Protein AF-X1LCX6-F1 (afdb_monomer_lite)

Radius of gyration: 15.55 Å; chains: 1; bounding box: 38×21×38 Å

Sequence (72 aa):
DNTLFKLIRQHGLTREFPLIISTLKAFSQGKIKITKDKKVVDAEGNSIKGYNMTDEINELVKGEFDRELYLF

Organism: NCBI:txid412755

Foldseek 3Di:
DDPVVVVVVVVVVLQVVQVVVVVVVCDVVQQWDQDPVRFIAGSVRHTDPDDDCPVVSVVVSVVCVPDPDPPD

pLDDT: mean 87.57, std 15.79, range [41.84, 97.56]

Structure (mmCIF, N/CA/C/O backbone):
data_AF-X1LCX6-F1
#
_entry.id   AF-X1LCX6-F1
#
loop_
_atom_site.group_PDB
_atom_site.id
_atom_site.type_symbol
_atom_site.label_atom_id
_atom_site.label_alt_id
_atom_site.label_comp_id
_atom_site.label_asym_id
_atom_site.label_entity_id
_atom_site.label_seq_id
_atom_site.pdbx_PDB_ins_code
_atom_site.Cartn_x
_atom_site.Cartn_y
_atom_site.Cartn_z
_atom_site.occupancy
_atom_site.B_iso_or_equiv
_atom_site.auth_seq_id
_atom_site.auth_comp_id
_atom_site.auth_asym_id
_atom_site.auth_atom_id
_atom_site.pdbx_PDB_model_num
ATOM 1 N N . ASP A 1 1 ? 23.862 9.708 -17.401 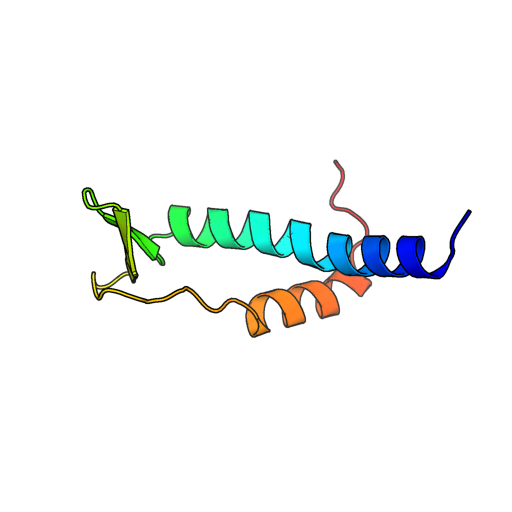1.00 72.38 1 ASP A N 1
ATOM 2 C CA . ASP A 1 1 ? 22.747 8.758 -17.555 1.00 72.38 1 ASP A CA 1
ATOM 3 C C . ASP A 1 1 ? 23.115 7.459 -16.839 1.00 72.38 1 ASP A C 1
ATOM 5 O O . ASP A 1 1 ? 24.247 7.027 -17.008 1.00 72.38 1 ASP A O 1
ATOM 9 N N . ASN A 1 2 ? 22.264 6.906 -15.965 1.00 93.06 2 ASN A N 1
ATOM 10 C CA . ASN A 1 2 ? 22.615 5.738 -15.137 1.00 93.06 2 ASN A CA 1
ATOM 11 C C . ASN A 1 2 ? 21.568 4.625 -15.293 1.00 93.06 2 ASN A C 1
ATOM 13 O O . ASN A 1 2 ? 20.451 4.723 -14.781 1.00 93.06 2 ASN A O 1
ATOM 17 N N . THR A 1 3 ? 21.961 3.561 -15.993 1.00 95.25 3 THR A N 1
ATOM 18 C CA . THR A 1 3 ? 21.116 2.409 -16.334 1.00 95.25 3 THR A CA 1
ATOM 19 C C . THR A 1 3 ? 20.551 1.699 -15.106 1.00 95.25 3 THR A C 1
ATOM 21 O O . THR A 1 3 ? 19.383 1.318 -15.116 1.00 95.25 3 THR A O 1
ATOM 24 N N . LEU A 1 4 ? 21.322 1.587 -14.018 1.00 95.50 4 LEU A N 1
ATOM 25 C CA . LEU A 1 4 ? 20.862 0.951 -12.780 1.00 95.50 4 LEU A CA 1
ATOM 26 C C . LEU A 1 4 ? 19.662 1.703 -12.192 1.00 95.50 4 LEU A C 1
ATOM 28 O O . LEU A 1 4 ? 18.628 1.107 -11.906 1.00 95.50 4 LEU A O 1
ATOM 32 N N . PHE A 1 5 ? 19.762 3.028 -12.069 1.00 95.19 5 PHE A N 1
ATOM 33 C CA . PHE A 1 5 ? 18.667 3.831 -11.522 1.00 95.19 5 PHE A CA 1
ATOM 34 C C . PHE A 1 5 ? 17.448 3.916 -12.447 1.00 95.19 5 PHE A C 1
ATOM 36 O O . PHE A 1 5 ? 16.344 4.169 -11.965 1.00 95.19 5 PHE A O 1
ATOM 43 N N . LYS A 1 6 ? 17.622 3.731 -13.759 1.00 93.69 6 LYS A N 1
ATOM 44 C CA . LYS A 1 6 ? 16.495 3.599 -14.693 1.00 93.69 6 LYS A CA 1
ATOM 45 C C . LYS A 1 6 ? 15.752 2.284 -14.476 1.00 93.69 6 LYS A C 1
ATOM 47 O O . LYS A 1 6 ? 14.535 2.307 -14.325 1.00 93.69 6 LYS A O 1
ATOM 52 N N . LEU A 1 7 ? 16.481 1.173 -14.373 1.00 94.12 7 LEU A N 1
ATOM 53 C CA . LEU A 1 7 ? 15.897 -0.148 -14.129 1.00 94.12 7 LEU A CA 1
ATOM 54 C C . LEU A 1 7 ? 15.182 -0.219 -12.775 1.00 94.12 7 LEU A C 1
ATOM 56 O O . LEU A 1 7 ? 14.058 -0.704 -12.708 1.00 94.12 7 LEU A O 1
ATOM 6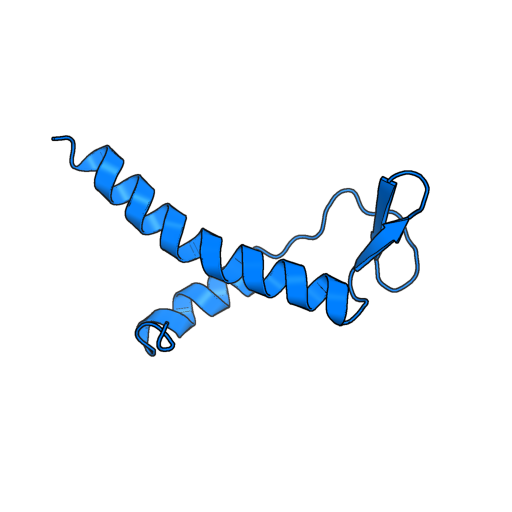0 N N . ILE A 1 8 ? 15.780 0.334 -11.713 1.00 92.94 8 ILE A N 1
ATOM 61 C CA . ILE A 1 8 ? 15.132 0.409 -10.392 1.00 92.94 8 ILE A CA 1
ATOM 62 C C . ILE A 1 8 ? 13.789 1.143 -10.487 1.00 92.94 8 ILE A C 1
ATOM 64 O O . ILE A 1 8 ? 12.797 0.670 -9.939 1.00 92.94 8 ILE A O 1
ATOM 68 N N . ARG A 1 9 ? 13.735 2.272 -11.206 1.00 90.88 9 ARG A N 1
ATOM 69 C CA . ARG A 1 9 ? 12.489 3.030 -11.391 1.00 90.88 9 ARG A CA 1
ATOM 70 C C . ARG A 1 9 ? 11.460 2.257 -12.202 1.00 90.88 9 ARG A C 1
ATOM 72 O O . ARG A 1 9 ? 10.307 2.224 -11.801 1.00 90.88 9 ARG A O 1
ATOM 79 N N . GLN A 1 10 ? 11.870 1.619 -13.297 1.00 88.81 10 GLN A N 1
ATOM 80 C CA . GLN A 1 10 ? 10.972 0.806 -14.115 1.00 88.81 10 GLN A CA 1
ATOM 81 C C . GLN A 1 10 ? 10.323 -0.305 -13.277 1.00 88.81 10 GLN A C 1
ATOM 83 O O . GLN A 1 10 ? 9.101 -0.402 -13.241 1.00 88.81 10 GLN A O 1
ATOM 88 N N . HIS A 1 11 ? 11.123 -1.080 -12.539 1.00 88.69 11 HIS A N 1
ATOM 89 C CA . HIS A 1 11 ? 10.605 -2.150 -11.683 1.00 88.69 11 HIS A CA 1
ATOM 90 C C . HIS A 1 11 ? 9.802 -1.637 -10.477 1.00 88.69 11 HIS A C 1
ATOM 92 O O . HIS A 1 11 ? 8.861 -2.302 -10.047 1.00 88.69 11 HIS A O 1
ATOM 98 N N . GLY A 1 12 ? 10.156 -0.470 -9.928 1.00 88.31 12 GLY A N 1
ATOM 99 C CA . GLY A 1 12 ? 9.388 0.185 -8.868 1.00 88.31 12 GLY A CA 1
ATOM 100 C C . GLY A 1 12 ? 7.997 0.601 -9.345 1.00 88.31 12 GLY A C 1
ATOM 10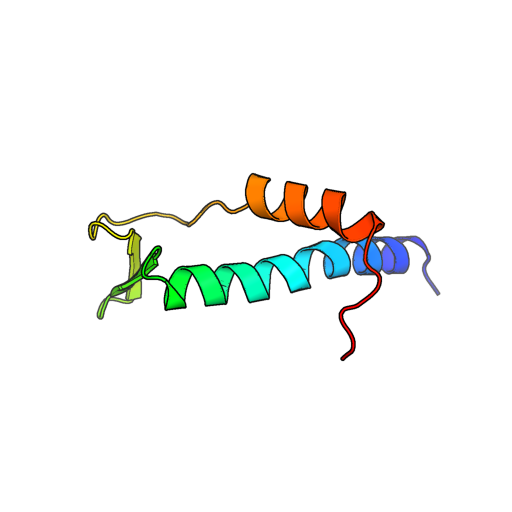1 O O . GLY A 1 12 ? 7.000 0.219 -8.735 1.00 88.31 12 GLY A O 1
ATOM 102 N N . LEU A 1 13 ? 7.923 1.291 -10.488 1.00 88.44 13 LEU A N 1
ATOM 103 C CA . LEU A 1 13 ? 6.670 1.784 -11.066 1.00 88.44 13 LEU A CA 1
ATOM 104 C C . LEU A 1 13 ? 5.693 0.656 -11.406 1.00 88.44 13 LEU A C 1
ATOM 106 O O . LEU A 1 13 ? 4.502 0.795 -11.138 1.00 88.44 13 LEU A O 1
ATOM 110 N N . THR A 1 14 ? 6.188 -0.484 -11.906 1.00 89.31 14 THR A N 1
ATOM 111 C CA . THR A 1 14 ? 5.359 -1.676 -12.158 1.00 89.31 14 THR A CA 1
ATOM 112 C C . THR A 1 14 ? 4.590 -2.131 -10.912 1.00 89.31 14 THR A C 1
ATOM 114 O O . THR A 1 14 ? 3.494 -2.661 -11.028 1.00 89.31 14 THR A O 1
ATOM 117 N N . ARG A 1 15 ? 5.127 -1.920 -9.704 1.00 91.44 15 ARG A N 1
ATOM 118 C CA . ARG A 1 15 ? 4.466 -2.314 -8.447 1.00 91.44 15 ARG A CA 1
ATOM 119 C C . ARG A 1 15 ? 3.686 -1.179 -7.790 1.00 91.44 15 ARG A C 1
ATOM 121 O O . ARG A 1 15 ? 2.730 -1.453 -7.066 1.00 91.44 15 ARG A O 1
ATOM 128 N N . GLU A 1 16 ? 4.091 0.070 -8.007 1.00 91.69 16 GLU A N 1
ATOM 129 C CA . GLU A 1 16 ? 3.474 1.236 -7.367 1.00 91.69 16 GLU A CA 1
ATOM 130 C C . GLU A 1 16 ? 2.024 1.449 -7.816 1.00 91.69 16 GLU A C 1
ATOM 132 O O . GLU A 1 16 ? 1.149 1.612 -6.964 1.00 91.69 16 GLU A O 1
ATOM 137 N N . PHE A 1 17 ? 1.734 1.388 -9.121 1.00 90.19 17 PHE A N 1
ATOM 138 C CA . PHE A 1 17 ? 0.369 1.613 -9.614 1.00 90.19 17 PHE A CA 1
ATOM 139 C C . PHE A 1 17 ? -0.633 0.552 -9.124 1.00 90.19 17 PHE A C 1
ATOM 141 O O . PHE A 1 17 ? -1.656 0.944 -8.543 1.00 90.19 17 PHE A O 1
ATOM 148 N N . PRO A 1 18 ? -0.358 -0.766 -9.244 1.00 92.31 18 PRO A N 1
ATOM 149 C CA . PRO A 1 18 ? -1.232 -1.791 -8.680 1.00 92.31 18 PRO A CA 1
ATOM 150 C C . PRO A 1 18 ? -1.446 -1.622 -7.175 1.00 92.31 18 PRO A C 1
ATOM 152 O O . PRO A 1 18 ? -2.566 -1.804 -6.692 1.00 92.31 18 PRO A O 1
ATOM 155 N N . LEU A 1 19 ? -0.409 -1.230 -6.426 1.00 94.94 19 LEU A N 1
ATOM 156 C CA . LEU A 1 19 ? -0.511 -1.017 -4.984 1.00 94.94 19 LEU A CA 1
ATOM 157 C C . LEU A 1 19 ? -1.445 0.146 -4.636 1.00 94.94 19 LEU A C 1
ATOM 159 O O . LEU A 1 19 ? -2.294 -0.005 -3.756 1.00 94.94 19 LEU A O 1
ATOM 163 N N . ILE A 1 20 ? -1.342 1.280 -5.335 1.00 94.69 20 ILE A N 1
ATOM 164 C CA . ILE A 1 20 ? -2.220 2.441 -5.117 1.00 94.69 20 ILE A CA 1
ATOM 165 C C . ILE A 1 20 ? -3.680 2.059 -5.383 1.00 94.69 20 ILE A C 1
ATOM 167 O O . ILE A 1 20 ? -4.545 2.266 -4.528 1.00 94.69 20 ILE A O 1
ATOM 171 N N . ILE A 1 21 ? -3.956 1.454 -6.542 1.00 94.94 21 ILE A N 1
ATOM 172 C CA . ILE A 1 21 ? -5.319 1.078 -6.943 1.00 94.94 21 ILE A CA 1
ATOM 173 C C . ILE A 1 21 ? -5.907 0.053 -5.967 1.00 94.94 21 ILE A C 1
ATOM 175 O O . ILE A 1 21 ? -7.050 0.197 -5.527 1.00 94.94 21 ILE A O 1
ATOM 179 N N . SER A 1 22 ? -5.135 -0.969 -5.600 1.00 95.56 22 SER A N 1
ATOM 180 C CA . SER A 1 22 ? -5.594 -2.024 -4.689 1.00 95.56 22 SER A CA 1
ATOM 181 C C . SER A 1 22 ? -5.838 -1.475 -3.284 1.00 95.56 22 SER A C 1
ATOM 183 O O . SER A 1 22 ? -6.839 -1.819 -2.657 1.00 95.56 22 SER A O 1
ATOM 185 N N . THR A 1 23 ? -5.000 -0.544 -2.817 1.00 96.38 23 THR A N 1
ATOM 186 C CA . THR A 1 23 ? -5.202 0.147 -1.534 1.00 96.38 23 THR A CA 1
ATOM 187 C C . THR A 1 23 ? -6.534 0.899 -1.522 1.00 96.38 23 THR A C 1
ATOM 189 O O . THR A 1 23 ? -7.329 0.739 -0.594 1.00 96.38 23 THR A O 1
ATOM 192 N N . LEU A 1 24 ? -6.826 1.674 -2.573 1.00 97.12 24 LEU A N 1
ATOM 193 C CA . LEU A 1 24 ? -8.099 2.394 -2.696 1.00 97.12 24 LEU A CA 1
ATOM 194 C C . LEU A 1 24 ? -9.297 1.436 -2.725 1.00 97.12 24 LEU A C 1
ATOM 196 O O . LEU A 1 24 ? -10.297 1.681 -2.048 1.00 97.12 24 LEU A O 1
ATOM 200 N N . LYS A 1 25 ? -9.188 0.317 -3.452 1.00 96.88 25 LYS A N 1
ATOM 201 C CA . LYS A 1 25 ? -10.220 -0.730 -3.466 1.00 96.88 25 LYS A CA 1
ATOM 202 C C . LYS A 1 25 ? -10.435 -1.330 -2.079 1.00 96.88 25 LYS A C 1
ATOM 204 O O . LYS A 1 25 ? -11.582 -1.480 -1.673 1.00 96.88 25 LYS A O 1
ATOM 209 N N . ALA A 1 26 ? -9.371 -1.635 -1.337 1.00 97.31 26 ALA A N 1
ATOM 210 C CA . ALA A 1 26 ? -9.473 -2.214 -0.000 1.00 97.31 26 ALA A CA 1
ATOM 211 C C . ALA A 1 26 ? -10.219 -1.290 0.976 1.00 97.31 26 ALA A C 1
ATOM 213 O O . ALA A 1 26 ? -11.080 -1.760 1.723 1.00 97.31 26 ALA A O 1
ATOM 214 N N . PHE A 1 27 ? -9.967 0.021 0.909 1.00 97.12 27 PHE A N 1
ATOM 215 C CA . PHE A 1 27 ? -10.745 1.010 1.658 1.00 97.12 27 PHE A CA 1
ATOM 216 C C . PHE A 1 27 ? -12.198 1.090 1.181 1.00 97.12 27 PHE A C 1
ATOM 218 O O . PHE A 1 27 ? -13.116 0.993 1.993 1.00 97.12 27 PHE A O 1
ATOM 225 N N . SER A 1 28 ? -12.426 1.220 -0.130 1.00 97.38 28 SER A N 1
ATOM 226 C CA . SER A 1 28 ? -13.776 1.348 -0.696 1.00 97.38 28 SER A CA 1
ATOM 227 C C . SER A 1 28 ? -14.654 0.121 -0.441 1.00 97.38 28 SER A C 1
ATOM 229 O O . SER A 1 28 ? -15.869 0.253 -0.341 1.00 97.38 28 SER A O 1
ATOM 231 N N . GLN A 1 29 ? -14.058 -1.068 -0.355 1.00 97.56 29 GLN A N 1
ATOM 232 C CA . GLN A 1 29 ? -14.751 -2.329 -0.087 1.00 97.56 29 GLN A CA 1
ATOM 233 C C . GLN A 1 29 ? -14.908 -2.609 1.415 1.00 97.56 29 GLN A C 1
ATOM 235 O O . GLN A 1 29 ? -15.459 -3.638 1.791 1.00 97.56 29 GLN A O 1
ATOM 240 N N . GLY A 1 30 ? -14.400 -1.728 2.283 1.00 96.69 30 GLY A N 1
ATOM 241 C CA . GLY A 1 30 ? -14.474 -1.890 3.733 1.00 96.69 30 GLY A CA 1
ATOM 242 C C . GLY A 1 30 ? -13.593 -3.009 4.296 1.00 96.69 30 GLY A C 1
ATOM 243 O O . GLY A 1 30 ? -13.785 -3.375 5.454 1.00 96.69 30 GLY A O 1
ATOM 244 N N . LYS A 1 31 ? -12.627 -3.525 3.516 1.00 97.12 31 LYS A N 1
ATOM 245 C CA . LYS A 1 31 ? -11.641 -4.526 3.971 1.00 97.12 31 LYS A CA 1
ATOM 246 C C . LYS A 1 31 ? -10.717 -3.958 5.046 1.00 97.12 31 LYS A C 1
ATOM 248 O O . LYS A 1 31 ? -10.275 -4.689 5.927 1.00 97.12 31 LYS A O 1
ATOM 253 N N . ILE A 1 32 ? -10.436 -2.660 4.953 1.00 97.31 32 ILE A N 1
ATOM 254 C CA . ILE A 1 32 ? -9.686 -1.886 5.939 1.00 97.31 32 ILE A CA 1
ATOM 255 C C . ILE A 1 32 ? -10.348 -0.531 6.164 1.00 97.31 32 ILE A C 1
ATOM 257 O O . ILE A 1 32 ? -11.015 0.008 5.276 1.00 97.31 32 ILE A O 1
ATOM 261 N N . LYS A 1 33 ? -10.157 0.036 7.355 1.00 96.94 33 LYS A N 1
ATOM 262 C CA . LYS A 1 33 ? -10.668 1.360 7.736 1.00 96.94 33 LYS A CA 1
ATOM 263 C C . LYS A 1 33 ? -9.624 2.108 8.557 1.00 96.94 33 LYS A C 1
ATOM 265 O O . LYS A 1 33 ? -8.767 1.498 9.192 1.00 96.94 33 LYS A O 1
ATOM 270 N N . ILE A 1 34 ? -9.720 3.436 8.560 1.00 96.00 34 ILE A N 1
ATOM 271 C CA . ILE A 1 34 ? -8.972 4.294 9.482 1.00 96.00 34 ILE A CA 1
ATOM 272 C C . ILE A 1 34 ? -9.947 4.817 10.531 1.00 96.00 34 ILE A C 1
ATOM 274 O O . ILE A 1 34 ? -10.982 5.400 10.203 1.00 96.00 34 ILE A O 1
ATOM 278 N N . THR A 1 35 ? -9.628 4.593 11.797 1.00 95.56 35 THR A N 1
ATOM 279 C CA . THR A 1 35 ? -10.422 5.068 12.928 1.00 95.56 35 THR A CA 1
ATOM 280 C C . THR A 1 35 ? -10.180 6.558 13.193 1.00 95.56 35 THR A C 1
ATOM 282 O O . THR A 1 35 ? -9.220 7.158 12.704 1.00 95.56 35 THR A O 1
ATOM 285 N N . LYS A 1 36 ? -11.030 7.182 14.020 1.00 96.00 36 LYS A N 1
ATOM 286 C CA . LYS A 1 36 ? -10.872 8.597 14.412 1.00 96.00 36 LYS A CA 1
ATOM 287 C C . LYS A 1 36 ? -9.535 8.877 15.114 1.00 96.00 36 LYS A C 1
ATOM 289 O O . LYS A 1 36 ? -8.999 9.971 14.984 1.00 96.00 36 LYS A O 1
ATOM 294 N N . ASP A 1 37 ? -8.985 7.888 15.817 1.00 96.00 37 ASP A N 1
ATOM 295 C CA . ASP A 1 37 ? -7.665 7.929 16.456 1.00 96.00 37 ASP A CA 1
ATOM 296 C C . ASP A 1 37 ? -6.510 7.539 15.511 1.00 96.00 37 ASP A C 1
ATOM 298 O O . ASP A 1 37 ? -5.400 7.282 15.970 1.00 96.00 37 ASP A O 1
ATOM 302 N N . LYS A 1 38 ? -6.746 7.547 14.189 1.00 94.44 38 LYS A N 1
ATOM 303 C CA . LYS A 1 38 ? -5.749 7.308 13.130 1.00 94.44 38 LYS A CA 1
ATOM 304 C C . LYS A 1 38 ? -5.111 5.914 13.165 1.00 94.44 38 LYS A C 1
ATOM 306 O O . LYS A 1 38 ? -3.985 5.744 12.700 1.00 94.44 38 LYS A O 1
ATOM 311 N N . LYS A 1 39 ? -5.822 4.909 13.682 1.00 95.19 39 LYS A N 1
ATOM 312 C CA . LYS A 1 39 ? -5.392 3.508 13.615 1.00 95.19 39 LYS A CA 1
ATOM 313 C C . LYS A 1 39 ? -6.001 2.823 12.405 1.00 95.19 39 LYS A C 1
ATOM 315 O O . LYS A 1 39 ? -7.129 3.120 12.016 1.00 95.19 39 LYS A O 1
ATOM 320 N N . VAL A 1 40 ? -5.251 1.890 11.830 1.00 95.88 40 VAL A N 1
ATOM 321 C CA . VAL A 1 40 ? -5.761 1.008 10.782 1.00 95.88 40 VAL A CA 1
ATOM 322 C C . VAL A 1 40 ? -6.415 -0.196 11.447 1.00 95.88 40 VAL A C 1
ATOM 324 O O . VAL A 1 40 ? -5.822 -0.829 12.324 1.00 95.88 40 VAL A O 1
ATOM 327 N N . VAL A 1 41 ? -7.634 -0.504 11.022 1.00 97.56 41 VAL A N 1
ATOM 328 C CA . VAL A 1 41 ? -8.379 -1.688 11.451 1.00 97.56 41 VAL A CA 1
ATOM 329 C C . VAL A 1 41 ? -8.817 -2.505 10.243 1.00 97.56 41 VAL A C 1
ATOM 331 O O . VAL A 1 41 ? -8.957 -1.960 9.144 1.00 97.56 41 VAL A O 1
ATOM 334 N N . ASP A 1 42 ? -9.023 -3.800 10.446 1.00 97.19 42 ASP A N 1
ATOM 335 C CA . ASP A 1 42 ? -9.621 -4.686 9.447 1.00 97.19 42 ASP A CA 1
ATOM 336 C C . ASP A 1 42 ? -11.151 -4.495 9.336 1.00 97.19 42 ASP A C 1
ATOM 338 O O . ASP A 1 42 ? -11.745 -3.583 9.925 1.00 97.19 42 ASP A O 1
ATOM 342 N N . ALA A 1 43 ? -11.800 -5.350 8.543 1.00 95.94 43 ALA A N 1
ATOM 343 C CA . ALA A 1 43 ? -13.244 -5.320 8.327 1.00 95.94 43 ALA A CA 1
ATOM 344 C C . ALA A 1 43 ? -14.061 -5.558 9.612 1.00 95.94 43 ALA A C 1
ATOM 346 O O . ALA A 1 43 ? -15.159 -5.007 9.742 1.00 95.94 43 ALA A O 1
ATOM 347 N N . GLU A 1 44 ? -13.515 -6.336 10.550 1.00 96.62 44 GLU A N 1
ATOM 348 C CA . GLU A 1 44 ? -14.123 -6.698 11.836 1.00 96.62 44 GLU A CA 1
ATOM 349 C C . GLU A 1 44 ? -13.874 -5.632 12.916 1.00 96.62 44 GLU A C 1
ATOM 351 O O . GLU A 1 44 ? -14.563 -5.599 13.934 1.00 96.62 44 GLU A O 1
ATOM 356 N N . GLY A 1 45 ? -12.939 -4.709 12.674 1.00 95.50 45 GLY A N 1
ATOM 357 C CA . GLY A 1 45 ? -12.571 -3.637 13.594 1.00 95.50 45 GLY A CA 1
ATOM 358 C C . GLY A 1 45 ? -11.353 -3.959 14.460 1.00 95.50 45 GLY 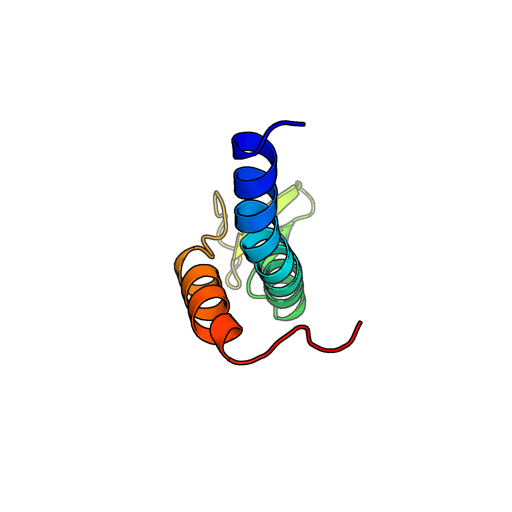A C 1
ATOM 359 O O . GLY A 1 45 ? -11.025 -3.172 15.351 1.00 95.50 45 GLY A O 1
ATOM 360 N N . ASN A 1 46 ? -10.652 -5.064 14.197 1.00 96.81 46 ASN A N 1
ATOM 361 C CA . ASN A 1 46 ? -9.428 -5.396 14.914 1.00 96.81 46 ASN A CA 1
ATOM 362 C C . ASN A 1 46 ? -8.293 -4.482 14.449 1.00 96.81 46 ASN A C 1
ATOM 364 O O . ASN A 1 46 ? -8.104 -4.251 13.254 1.00 96.81 46 ASN A O 1
ATOM 368 N N . SER A 1 47 ? -7.505 -3.968 15.395 1.00 96.69 47 SER A N 1
ATOM 369 C CA . SER A 1 47 ? -6.340 -3.147 15.065 1.00 96.69 47 SER A CA 1
ATOM 370 C C . SER A 1 47 ? -5.287 -3.988 14.355 1.00 96.69 47 SER A C 1
ATOM 372 O O . SER A 1 47 ? -4.847 -5.012 14.874 1.00 96.69 47 SER A O 1
ATOM 374 N N . ILE A 1 48 ? -4.816 -3.500 13.211 1.00 96.56 48 ILE A N 1
ATOM 375 C CA . ILE A 1 48 ? -3.755 -4.144 12.438 1.00 96.56 48 ILE A CA 1
ATOM 376 C C . ILE A 1 48 ? -2.553 -3.211 12.307 1.00 96.56 48 ILE A C 1
ATOM 378 O O . ILE A 1 48 ? -2.691 -1.997 12.170 1.00 96.56 48 ILE A O 1
ATOM 382 N N . LYS A 1 49 ? -1.344 -3.781 12.343 1.00 92.94 49 LYS A N 1
ATOM 383 C CA . LYS A 1 49 ? -0.101 -3.018 12.135 1.00 92.94 49 LYS A CA 1
ATOM 384 C C . LYS A 1 49 ? 0.037 -2.541 10.685 1.00 92.94 49 LYS A C 1
ATOM 386 O O . LYS A 1 49 ? 0.658 -1.516 10.424 1.00 92.94 49 LYS A O 1
ATOM 391 N N . GLY A 1 50 ? -0.523 -3.300 9.752 1.00 90.00 50 GLY A N 1
ATOM 392 C CA . GLY A 1 50 ? -0.516 -3.010 8.328 1.00 90.00 50 GLY A CA 1
ATOM 393 C C . GLY A 1 50 ? -1.330 -4.047 7.567 1.00 90.00 50 GLY A C 1
ATOM 394 O O . GLY A 1 50 ? -1.623 -5.121 8.091 1.00 90.00 50 GLY A O 1
ATOM 395 N N . TYR A 1 51 ? -1.687 -3.708 6.333 1.00 93.44 51 TYR A N 1
ATOM 396 C CA . TYR A 1 51 ? -2.430 -4.582 5.436 1.00 93.44 51 TYR A CA 1
ATOM 397 C C . TYR A 1 51 ? -1.472 -5.137 4.381 1.00 93.44 51 TYR A C 1
ATOM 399 O O . TYR A 1 51 ? -0.971 -4.394 3.538 1.00 93.44 51 TYR A O 1
ATOM 407 N N . ASN A 1 52 ? -1.139 -6.425 4.479 1.00 94.38 52 ASN A N 1
ATOM 408 C CA . ASN A 1 52 ? -0.172 -7.048 3.581 1.00 94.38 52 ASN A CA 1
ATOM 409 C C . ASN A 1 52 ? -0.837 -7.400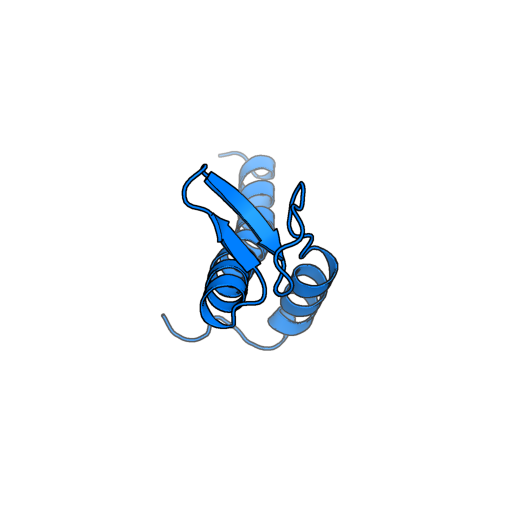 2.244 1.00 94.38 52 ASN A C 1
ATOM 411 O O . ASN A 1 52 ? -1.656 -8.310 2.191 1.00 94.38 52 ASN A O 1
ATOM 415 N N . MET A 1 53 ? -0.445 -6.705 1.175 1.00 95.00 53 MET A N 1
ATOM 416 C CA . MET A 1 53 ? -0.937 -6.942 -0.190 1.00 95.00 53 MET A CA 1
ATOM 417 C C . MET A 1 53 ? 0.110 -7.617 -1.087 1.00 95.00 53 MET A C 1
ATOM 419 O O . MET A 1 53 ? -0.057 -7.642 -2.299 1.00 95.00 53 MET A O 1
ATOM 423 N N . THR A 1 54 ? 1.217 -8.127 -0.531 1.00 93.00 54 THR A N 1
ATOM 424 C CA . THR A 1 54 ? 2.361 -8.618 -1.326 1.00 93.00 54 THR A CA 1
ATOM 425 C C . THR A 1 54 ? 1.942 -9.656 -2.361 1.00 93.00 54 THR A C 1
ATOM 427 O O . THR A 1 54 ? 2.305 -9.511 -3.525 1.00 93.00 54 THR A O 1
ATOM 430 N N . ASP A 1 55 ? 1.151 -10.653 -1.966 1.00 94.44 55 ASP A N 1
ATOM 431 C CA . ASP A 1 55 ? 0.723 -11.719 -2.875 1.00 94.44 55 ASP A CA 1
ATOM 432 C C . ASP A 1 55 ? -0.266 -11.204 -3.925 1.00 94.44 55 ASP A C 1
ATOM 434 O O . ASP A 1 55 ? -0.088 -11.477 -5.106 1.00 94.44 55 ASP A O 1
ATOM 438 N N . GLU A 1 56 ? -1.235 -10.372 -3.530 1.00 92.69 56 GLU A N 1
ATOM 439 C CA . GLU A 1 56 ? -2.175 -9.725 -4.458 1.00 92.69 56 GLU A CA 1
ATOM 440 C C . GLU A 1 56 ? -1.434 -8.906 -5.524 1.00 92.69 56 GLU A C 1
ATOM 442 O O . GLU A 1 56 ? -1.686 -9.064 -6.717 1.00 92.69 56 GLU A O 1
ATOM 447 N N . ILE A 1 57 ? -0.467 -8.080 -5.113 1.00 93.12 57 ILE A N 1
ATOM 448 C CA . ILE A 1 57 ? 0.326 -7.273 -6.045 1.00 93.12 57 ILE A CA 1
ATOM 449 C C . ILE A 1 57 ? 1.238 -8.151 -6.902 1.00 93.12 57 ILE A C 1
ATOM 451 O O . ILE A 1 57 ? 1.383 -7.880 -8.090 1.00 93.12 57 ILE A O 1
ATOM 455 N N . ASN A 1 58 ? 1.837 -9.206 -6.347 1.00 91.56 58 ASN A N 1
ATOM 456 C CA . ASN A 1 58 ? 2.659 -10.128 -7.129 1.00 91.56 58 ASN A CA 1
ATOM 457 C C . ASN A 1 58 ? 1.835 -10.826 -8.218 1.00 91.56 58 ASN A C 1
ATOM 459 O O . ASN A 1 58 ? 2.321 -10.964 -9.336 1.00 91.56 58 ASN A O 1
ATOM 463 N N . GLU A 1 59 ? 0.604 -11.239 -7.921 1.00 91.62 59 GLU A N 1
ATOM 464 C CA . GLU A 1 59 ? -0.283 -11.848 -8.915 1.00 91.62 59 GLU A CA 1
ATOM 465 C C . GLU A 1 59 ? -0.747 -10.836 -9.967 1.00 91.62 59 GLU A C 1
ATOM 467 O O . GLU A 1 59 ? -0.732 -11.153 -11.156 1.00 91.62 59 GLU A O 1
ATOM 472 N N . LEU A 1 60 ? -1.065 -9.597 -9.574 1.00 89.88 60 LEU A N 1
ATOM 473 C CA . LEU A 1 60 ? -1.383 -8.530 -10.528 1.00 89.88 60 LEU A CA 1
ATOM 474 C C . LEU A 1 60 ? -0.206 -8.244 -11.462 1.00 89.88 60 LEU A C 1
ATOM 476 O O . LEU A 1 60 ? -0.392 -8.189 -12.668 1.00 89.88 60 LEU A O 1
ATOM 480 N N . VAL A 1 61 ? 1.014 -8.150 -10.932 1.00 87.62 61 VAL A N 1
ATOM 481 C CA . VAL A 1 61 ? 2.219 -7.881 -11.730 1.00 87.62 61 VAL A CA 1
ATOM 482 C C . VAL A 1 61 ? 2.589 -9.060 -12.637 1.00 87.62 61 VAL A C 1
ATOM 484 O O . VAL A 1 61 ? 3.066 -8.846 -13.749 1.00 87.62 61 VAL A O 1
ATOM 487 N N . LYS A 1 62 ? 2.354 -10.307 -12.207 1.00 83.75 62 LYS A N 1
ATOM 488 C CA . LYS A 1 62 ? 2.502 -11.487 -13.078 1.00 83.75 62 LYS A CA 1
ATOM 489 C C . LYS A 1 62 ? 1.450 -11.503 -14.189 1.00 83.75 62 LYS A C 1
ATOM 491 O O . LYS A 1 62 ? 1.779 -11.857 -15.316 1.00 83.75 62 LYS A O 1
ATOM 496 N N . GLY A 1 63 ? 0.207 -11.127 -13.877 1.00 66.19 63 GLY A N 1
ATOM 497 C CA . GLY A 1 63 ? -0.905 -11.070 -14.831 1.00 66.19 63 GLY A CA 1
ATOM 498 C C . GLY A 1 63 ? -0.884 -9.851 -15.764 1.00 66.19 63 GLY A C 1
ATOM 499 O O . GLY A 1 63 ? -1.461 -9.908 -16.847 1.00 66.19 63 GLY A O 1
ATOM 500 N N . GLU A 1 64 ? -0.203 -8.765 -15.385 1.00 57.03 64 GLU A N 1
ATOM 501 C CA . GLU A 1 64 ? -0.023 -7.545 -16.192 1.00 57.03 64 GLU A CA 1
ATOM 502 C C . GLU A 1 64 ? 1.025 -7.685 -17.307 1.00 57.03 64 GLU A C 1
ATOM 504 O O . GLU A 1 64 ? 1.132 -6.796 -18.148 1.00 57.03 64 GLU A O 1
ATOM 509 N N . PHE A 1 65 ? 1.727 -8.820 -17.413 1.00 50.78 65 PHE A N 1
ATOM 510 C CA . PHE A 1 65 ? 2.487 -9.131 -18.632 1.00 50.78 65 PHE A CA 1
ATOM 511 C C . PHE A 1 65 ? 1.592 -9.383 -19.863 1.00 50.78 65 PHE A C 1
ATOM 513 O O . PHE A 1 65 ? 2.116 -9.393 -20.972 1.00 50.78 65 PHE A O 1
ATOM 520 N N . ASP A 1 66 ? 0.267 -9.521 -19.691 1.00 45.81 66 ASP A N 1
ATOM 521 C CA . ASP A 1 66 ? -0.683 -9.814 -20.780 1.00 45.81 66 ASP A CA 1
ATOM 522 C C . ASP A 1 66 ? -1.682 -8.688 -21.102 1.00 45.81 66 ASP A C 1
ATOM 524 O O . ASP A 1 66 ? -2.493 -8.815 -22.020 1.00 45.81 66 ASP A O 1
ATOM 528 N N . ARG A 1 67 ? -1.650 -7.562 -20.385 1.00 44.22 67 ARG A N 1
ATOM 529 C CA . ARG A 1 67 ? -2.450 -6.383 -20.735 1.00 44.22 67 ARG A CA 1
ATOM 530 C C . ARG A 1 67 ? -1.605 -5.144 -20.520 1.00 44.22 67 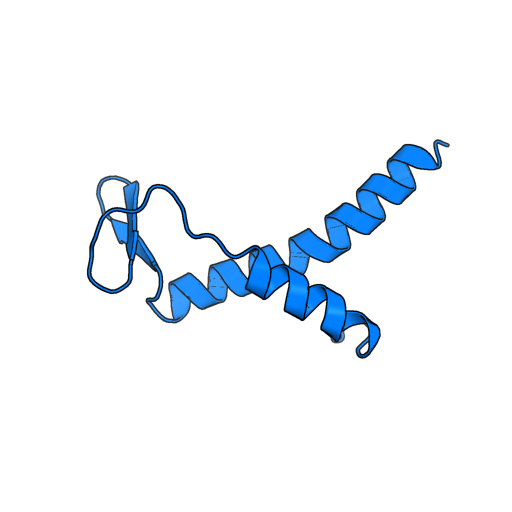ARG A C 1
ATOM 532 O O . ARG A 1 67 ? -1.552 -4.618 -19.412 1.00 44.22 67 ARG A O 1
ATOM 539 N N . GLU A 1 68 ? -0.943 -4.711 -21.599 1.00 49.88 68 GLU A N 1
ATOM 540 C CA . GLU A 1 68 ? -0.499 -3.327 -21.765 1.00 49.88 68 GLU A CA 1
ATOM 541 C C . GLU A 1 68 ? -1.501 -2.402 -21.084 1.00 49.88 68 GLU A C 1
ATOM 543 O O . GLU A 1 68 ? -2.704 -2.578 -21.286 1.00 49.88 68 GLU A O 1
ATOM 548 N N . LEU A 1 69 ? -0.980 -1.468 -20.279 1.00 52.03 69 LEU A N 1
ATOM 549 C CA . LEU A 1 69 ? -1.589 -0.175 -19.981 1.00 52.03 69 LEU A CA 1
ATOM 550 C C . LEU A 1 69 ? -3.087 -0.153 -20.302 1.00 52.03 69 LEU A C 1
ATOM 552 O O . LEU A 1 69 ? -3.465 0.060 -21.456 1.00 52.03 69 LEU A O 1
ATOM 556 N N . TYR A 1 70 ? -3.950 -0.336 -19.303 1.00 47.19 70 TYR A N 1
ATOM 557 C CA . TYR A 1 70 ? -5.342 0.084 -19.439 1.00 47.19 70 TYR A CA 1
ATOM 558 C C . TYR A 1 70 ? -5.377 1.614 -19.600 1.00 47.19 70 TYR A C 1
ATOM 560 O O . TYR A 1 70 ? -5.611 2.338 -18.641 1.00 47.19 70 TYR A O 1
ATOM 568 N N . LEU A 1 71 ? -5.090 2.056 -20.827 1.00 44.38 71 LEU A N 1
ATOM 569 C CA . LEU A 1 71 ? -5.626 3.190 -21.565 1.00 44.38 71 LEU A CA 1
ATOM 570 C C . LEU A 1 71 ? -5.934 4.439 -20.731 1.00 44.38 71 LEU A C 1
ATOM 572 O O . LEU A 1 71 ? -7.046 4.964 -20.793 1.00 44.38 71 LEU A O 1
ATOM 576 N N . PHE A 1 72 ? -4.923 4.935 -20.021 1.00 41.84 72 PHE A N 1
ATOM 577 C CA . PHE A 1 72 ? -4.829 6.330 -19.598 1.00 41.84 72 PHE A CA 1
ATOM 578 C C . PHE A 1 72 ? -3.428 6.858 -19.894 1.00 41.84 72 PHE A C 1
ATOM 580 O O . PHE A 1 72 ? -2.453 6.133 -19.591 1.00 41.84 72 PHE A O 1
#

Secondary structure (DSSP, 8-state):
--HHHHHHHHHHHHHHHHHHHHHHHHHHTTSEEE-TTS-EEETT--B-S----HHHHHHHHHHGGGS-----